Protein AF-A0AA35XCC1-F1 (afdb_monomer)

InterPro domains:
  IPR055141 Transcriptional adapter 2-alpha/beta-like domain [PF22941] (1-70)

Foldseek 3Di:
DPPPLDDPDFQPNVLVVVLVPDDDDPDDDPVSVVVNVVSVVVVVVRVVVRVVVSVLCVQAVVSPDPVVVVVVVVPDDPVLVVVCVVCVVVSNVHGNVVVVVVSVVVVVVVVVVVVVVLVVVCVVVVNPDPVVSVVVVVVVVVVVVVVVVVVVVVVVVVD

Structure (mmCIF, N/CA/C/O backbone):
data_AF-A0AA35XCC1-F1
#
_entry.id   AF-A0AA35XCC1-F1
#
loop_
_atom_site.group_PDB
_atom_site.id
_atom_site.type_symbol
_atom_site.label_atom_id
_atom_site.label_alt_id
_atom_site.label_comp_id
_atom_site.label_asym_id
_atom_site.label_entity_id
_atom_site.label_seq_id
_atom_site.pdbx_PDB_ins_code
_atom_site.Cartn_x
_atom_site.Cartn_y
_atom_site.Cartn_z
_atom_site.occupancy
_atom_site.B_iso_or_equiv
_atom_site.auth_seq_id
_atom_site.auth_comp_id
_atom_site.auth_asym_id
_atom_site.auth_atom_id
_atom_site.pdbx_PDB_model_num
ATOM 1 N N . MET A 1 1 ? 21.622 -4.952 -0.464 1.00 50.47 1 MET A N 1
ATOM 2 C CA . MET A 1 1 ? 21.649 -4.324 0.879 1.00 50.47 1 MET A CA 1
ATOM 3 C C . MET A 1 1 ? 20.298 -4.542 1.550 1.00 50.47 1 MET A C 1
ATOM 5 O O . MET A 1 1 ? 19.325 -3.954 1.089 1.00 50.47 1 MET A O 1
ATOM 9 N N . PRO A 1 2 ? 20.201 -5.394 2.584 1.00 51.34 2 PRO A N 1
ATOM 10 C CA . PRO A 1 2 ? 18.938 -5.613 3.278 1.00 51.34 2 PRO A CA 1
ATOM 11 C C . PRO A 1 2 ? 18.594 -4.354 4.088 1.00 51.34 2 PRO A C 1
ATOM 13 O O . PRO A 1 2 ? 19.469 -3.853 4.785 1.00 51.34 2 PRO A O 1
ATOM 16 N N . LEU A 1 3 ? 17.344 -3.868 4.002 1.00 61.06 3 LEU A N 1
ATOM 17 C CA . LEU A 1 3 ? 16.763 -2.686 4.693 1.00 61.06 3 LEU A CA 1
ATOM 18 C C . LEU A 1 3 ? 16.702 -1.352 3.917 1.00 61.06 3 LEU A C 1
ATOM 20 O O . LEU A 1 3 ? 16.299 -0.354 4.506 1.00 61.06 3 LEU A O 1
ATOM 24 N N . ARG A 1 4 ? 17.014 -1.299 2.613 1.00 68.88 4 ARG A N 1
ATOM 25 C CA . ARG A 1 4 ? 16.890 -0.039 1.840 1.00 68.88 4 ARG A CA 1
ATOM 26 C C . ARG A 1 4 ? 15.446 0.335 1.456 1.00 68.88 4 ARG A C 1
ATOM 28 O O . ARG A 1 4 ? 15.258 1.371 0.835 1.00 68.88 4 ARG A O 1
ATOM 35 N N . ASP A 1 5 ? 14.449 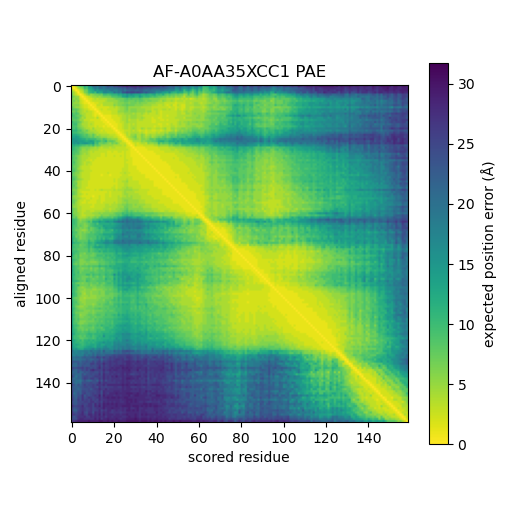-0.492 1.800 1.00 71.06 5 ASP A N 1
ATOM 36 C CA . ASP A 1 5 ? 13.067 -0.380 1.295 1.00 71.06 5 ASP A CA 1
ATOM 37 C C . ASP A 1 5 ? 13.058 -0.084 -0.225 1.00 71.06 5 ASP A C 1
ATOM 39 O O . ASP A 1 5 ? 12.334 0.783 -0.713 1.00 71.06 5 ASP A O 1
ATOM 43 N N . ASP A 1 6 ? 13.904 -0.808 -0.971 1.00 79.25 6 ASP A N 1
ATOM 44 C CA . ASP A 1 6 ? 14.098 -0.656 -2.415 1.00 79.25 6 ASP A CA 1
ATOM 45 C C . ASP A 1 6 ? 14.192 -2.027 -3.100 1.00 79.25 6 ASP A C 1
ATOM 47 O O . ASP A 1 6 ? 14.398 -3.055 -2.445 1.00 79.25 6 ASP A O 1
ATOM 51 N N . PHE A 1 7 ? 14.032 -2.039 -4.420 1.00 81.69 7 PHE A N 1
ATOM 52 C CA . PHE A 1 7 ? 14.079 -3.256 -5.222 1.00 81.69 7 PHE A CA 1
ATOM 53 C C . PHE A 1 7 ? 15.513 -3.769 -5.378 1.00 81.69 7 PHE A C 1
ATOM 55 O O . PHE A 1 7 ? 16.440 -3.003 -5.622 1.00 81.69 7 PHE A O 1
ATOM 62 N N . GLU A 1 8 ? 15.693 -5.089 -5.276 1.00 82.19 8 GLU A N 1
ATOM 63 C CA . GLU A 1 8 ? 16.977 -5.737 -5.584 1.00 82.19 8 GLU A CA 1
ATOM 64 C C . GLU A 1 8 ? 17.237 -5.802 -7.092 1.00 82.19 8 GLU A C 1
ATOM 66 O O . GLU A 1 8 ? 18.383 -5.742 -7.527 1.00 82.19 8 GLU A O 1
ATOM 71 N N . ARG A 1 9 ? 16.166 -5.909 -7.886 1.00 85.69 9 ARG A N 1
AT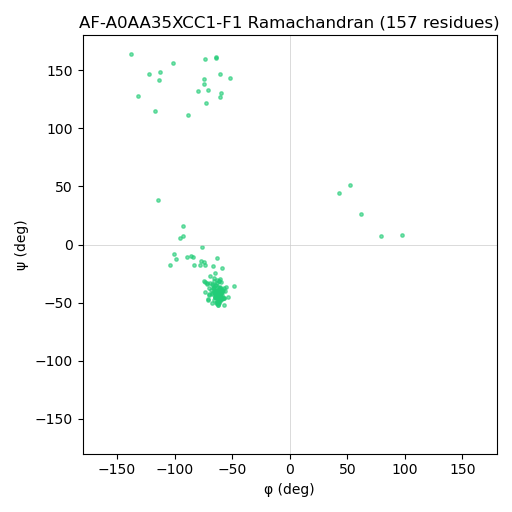OM 72 C CA . ARG A 1 9 ? 16.201 -5.893 -9.347 1.00 85.69 9 ARG A CA 1
ATOM 73 C C . ARG A 1 9 ? 15.155 -4.922 -9.865 1.00 85.69 9 ARG A C 1
ATOM 75 O O . ARG A 1 9 ? 13.982 -5.029 -9.505 1.00 85.69 9 ARG A O 1
ATOM 82 N N . GLU A 1 10 ? 15.583 -4.005 -10.721 1.00 87.94 10 GLU A N 1
ATOM 83 C CA . GLU A 1 10 ? 14.709 -2.980 -11.272 1.00 87.94 10 GLU A CA 1
ATOM 84 C C . GLU A 1 10 ? 13.744 -3.529 -12.321 1.00 87.94 10 GLU A C 1
ATOM 86 O O . GLU A 1 10 ? 13.965 -4.572 -12.952 1.00 87.94 10 GLU A O 1
ATOM 91 N N . TYR A 1 11 ? 12.664 -2.779 -12.542 1.00 89.12 11 TYR A N 1
ATOM 92 C CA . TYR A 1 11 ? 11.777 -3.049 -13.662 1.00 89.12 11 TYR A CA 1
ATOM 93 C C . TYR A 1 11 ? 12.540 -2.916 -14.986 1.00 89.12 11 TYR A C 1
ATOM 95 O O . TYR A 1 11 ? 13.172 -1.892 -15.255 1.00 89.12 11 TYR A O 1
ATOM 103 N N . ASN A 1 12 ? 12.441 -3.971 -15.797 1.00 88.69 12 ASN A N 1
ATOM 104 C CA . ASN A 1 12 ? 13.040 -4.090 -17.121 1.00 88.69 12 ASN A CA 1
ATOM 105 C C . ASN A 1 12 ? 14.553 -3.790 -17.163 1.00 88.69 12 ASN A C 1
ATOM 107 O O . ASN A 1 12 ? 15.024 -2.996 -17.972 1.00 88.69 12 ASN A O 1
ATOM 111 N N . ASN A 1 13 ? 15.320 -4.434 -16.277 1.00 90.19 13 ASN A N 1
ATOM 112 C CA . ASN A 1 13 ? 16.776 -4.253 -16.192 1.00 90.19 13 ASN A CA 1
ATOM 113 C C . ASN A 1 13 ? 17.534 -4.598 -17.490 1.00 90.19 13 ASN A C 1
ATOM 115 O O . ASN A 1 13 ? 18.651 -4.135 -17.664 1.00 90.19 13 ASN A O 1
ATOM 119 N N . GLY A 1 14 ? 16.946 -5.392 -18.395 1.00 90.12 14 GLY A N 1
ATOM 120 C CA . GLY A 1 14 ? 17.559 -5.720 -19.690 1.00 90.12 14 GLY A CA 1
ATOM 121 C C . GLY A 1 14 ? 17.692 -4.518 -20.631 1.00 90.12 14 GLY A C 1
ATOM 122 O O . GLY A 1 14 ? 18.512 -4.545 -21.536 1.00 90.12 14 GLY A O 1
ATOM 123 N N . LEU A 1 15 ? 16.948 -3.428 -20.399 1.00 91.25 15 LEU A N 1
ATOM 124 C CA . LEU A 1 15 ? 17.142 -2.194 -21.169 1.00 91.25 15 LEU A CA 1
ATOM 125 C C . LEU A 1 15 ? 18.509 -1.548 -20.905 1.00 91.25 15 LEU A C 1
ATOM 127 O O . LEU A 1 15 ? 19.031 -0.876 -21.785 1.00 91.25 15 LEU A O 1
ATOM 131 N N . GLU A 1 16 ? 19.090 -1.741 -19.718 1.00 89.75 16 GLU A N 1
ATOM 132 C CA . GLU A 1 16 ? 20.416 -1.194 -19.397 1.00 89.75 16 GLU A CA 1
ATOM 133 C C . GLU A 1 16 ? 21.517 -1.889 -20.198 1.00 89.75 16 GLU A C 1
ATOM 135 O O . GLU A 1 16 ? 22.471 -1.239 -20.607 1.00 89.75 16 GLU A O 1
ATOM 140 N N . GLU A 1 17 ? 21.345 -3.182 -20.476 1.00 91.00 17 GLU A N 1
ATOM 141 C CA . GLU A 1 17 ? 22.251 -3.966 -21.318 1.00 91.00 17 GLU A CA 1
ATOM 142 C C . GLU A 1 17 ? 22.245 -3.424 -22.753 1.00 91.00 17 GLU A C 1
ATOM 144 O O . GLU A 1 17 ? 23.291 -3.031 -23.263 1.00 91.00 17 GLU A O 1
ATOM 149 N N . VAL A 1 18 ? 21.057 -3.244 -23.342 1.00 88.44 18 VAL A N 1
ATOM 150 C CA . VAL A 1 18 ? 20.894 -2.685 -24.699 1.00 88.44 18 VAL A CA 1
ATOM 151 C C . VAL A 1 18 ? 21.497 -1.283 -24.823 1.00 88.44 18 VAL A C 1
ATOM 153 O O . VAL A 1 18 ? 22.117 -0.967 -25.832 1.00 88.44 18 VAL A O 1
ATOM 156 N N . ILE A 1 19 ? 21.335 -0.430 -23.807 1.00 93.06 19 ILE A N 1
ATOM 157 C CA . ILE A 1 19 ? 21.919 0.919 -23.815 1.00 93.06 19 ILE A CA 1
ATOM 158 C C . ILE A 1 19 ? 23.435 0.888 -23.626 1.00 93.06 19 ILE A C 1
ATOM 160 O O . ILE A 1 19 ? 24.128 1.717 -24.211 1.00 93.06 19 ILE A O 1
ATOM 164 N N . SER A 1 20 ? 23.960 -0.053 -22.838 1.00 92.06 20 SER A N 1
ATOM 165 C CA . SER A 1 20 ? 25.400 -0.149 -22.571 1.00 92.06 20 SER A CA 1
ATOM 166 C C . SER A 1 20 ? 26.234 -0.478 -23.811 1.00 92.06 20 SER A C 1
ATOM 168 O O . SER A 1 20 ? 27.409 -0.124 -23.866 1.00 92.06 20 SER A O 1
ATOM 170 N N . GLU A 1 21 ? 25.621 -1.108 -24.812 1.00 90.62 21 GLU A N 1
ATOM 171 C CA . GLU A 1 21 ? 26.260 -1.478 -26.077 1.00 90.62 21 GLU A CA 1
ATOM 172 C C . GLU A 1 21 ? 26.245 -0.345 -27.118 1.00 90.62 21 GLU A C 1
ATOM 174 O O . GLU A 1 21 ? 26.920 -0.443 -28.143 1.00 90.62 21 GLU A O 1
ATOM 179 N N . ILE A 1 22 ? 25.503 0.746 -26.879 1.00 91.88 22 ILE A N 1
ATOM 180 C CA . ILE A 1 22 ? 25.408 1.862 -27.826 1.00 91.88 22 ILE A CA 1
ATOM 181 C C . ILE A 1 22 ? 26.709 2.665 -27.825 1.00 91.88 22 ILE A C 1
ATOM 183 O O . ILE A 1 22 ? 27.106 3.255 -26.820 1.00 91.88 22 ILE A O 1
ATOM 187 N N . THR A 1 23 ? 27.329 2.763 -28.996 1.00 90.94 23 THR A N 1
ATOM 188 C CA . THR A 1 23 ? 28.490 3.616 -29.256 1.00 90.94 23 THR A CA 1
ATOM 189 C C . THR A 1 23 ? 28.121 4.743 -30.215 1.00 90.94 23 THR A C 1
ATOM 191 O O . THR A 1 23 ? 27.233 4.591 -31.054 1.00 90.94 23 THR A O 1
ATOM 194 N N . ILE A 1 24 ? 28.786 5.892 -30.056 1.00 87.75 24 ILE A N 1
ATOM 195 C CA . ILE A 1 24 ? 28.573 7.089 -30.875 1.00 87.75 24 ILE A CA 1
ATOM 196 C C . ILE A 1 24 ? 29.873 7.399 -31.624 1.00 87.75 24 ILE A C 1
ATOM 198 O O . ILE A 1 24 ? 30.891 7.729 -31.016 1.00 87.75 24 ILE A O 1
ATOM 202 N N . GLY A 1 25 ? 29.823 7.285 -32.941 1.00 88.88 25 GLY A N 1
ATOM 203 C CA . GLY A 1 25 ? 30.828 7.657 -33.919 1.00 88.88 25 GLY A CA 1
ATOM 204 C C . GLY A 1 25 ? 30.490 8.985 -34.598 1.00 88.88 25 GLY A C 1
ATOM 205 O O . GLY A 1 25 ? 29.342 9.431 -34.633 1.00 88.88 25 GLY A O 1
ATOM 206 N N . ALA A 1 26 ? 31.521 9.649 -35.119 1.00 82.62 26 ALA A N 1
ATOM 207 C CA . ALA A 1 26 ? 31.383 10.961 -35.751 1.00 82.62 26 ALA A CA 1
ATOM 208 C C . ALA A 1 26 ? 30.722 10.892 -37.143 1.00 82.62 26 ALA A C 1
ATOM 210 O O . ALA A 1 26 ? 29.957 11.790 -37.488 1.00 82.62 26 ALA A O 1
ATOM 211 N N . ASP A 1 27 ? 30.954 9.801 -37.881 1.00 88.25 27 ASP A N 1
ATOM 212 C CA . ASP A 1 27 ? 30.567 9.631 -39.291 1.00 88.25 27 ASP A CA 1
ATOM 213 C C . ASP A 1 27 ? 29.506 8.529 -39.480 1.00 88.25 27 ASP A C 1
ATOM 215 O O . ASP A 1 27 ? 29.567 7.734 -40.415 1.00 88.25 27 ASP A O 1
ATOM 219 N N . GLU A 1 28 ? 28.553 8.431 -38.552 1.00 89.81 28 GLU A N 1
ATOM 220 C CA . GLU A 1 28 ? 27.470 7.442 -38.633 1.00 89.81 28 GLU A CA 1
ATOM 221 C C . GLU A 1 28 ? 26.425 7.811 -39.686 1.00 89.81 28 GLU A C 1
ATOM 223 O O . GLU A 1 28 ? 26.040 8.980 -39.818 1.00 89.81 28 GLU A O 1
ATOM 228 N N . GLU A 1 29 ? 25.911 6.789 -40.374 1.00 93.56 29 GLU A N 1
ATOM 229 C CA . GLU A 1 29 ? 24.778 6.930 -41.284 1.00 93.56 29 GLU A CA 1
ATOM 230 C C . GLU A 1 29 ? 23.534 7.428 -40.533 1.00 93.56 29 GLU A C 1
ATOM 232 O O . GLU A 1 29 ? 23.296 7.095 -39.369 1.00 93.56 29 GLU A O 1
ATOM 237 N N . GLU A 1 30 ? 22.699 8.214 -41.214 1.00 93.75 30 GLU A N 1
ATOM 238 C CA . GLU A 1 30 ? 21.478 8.784 -40.631 1.00 93.75 30 GLU A CA 1
ATOM 239 C C . GLU A 1 30 ? 20.551 7.699 -40.061 1.00 93.75 30 GLU A C 1
ATOM 241 O O . GLU A 1 30 ? 20.053 7.834 -38.945 1.00 93.75 30 GLU A O 1
ATOM 246 N N . VAL A 1 31 ? 20.419 6.571 -40.764 1.00 94.38 31 VAL A N 1
ATOM 247 C CA . VAL A 1 31 ? 19.605 5.425 -40.331 1.00 94.38 31 VAL A CA 1
ATOM 248 C C . VAL A 1 31 ? 20.149 4.792 -39.044 1.00 94.38 31 VAL A C 1
ATOM 250 O O . VAL A 1 31 ? 19.378 4.421 -38.157 1.00 94.38 31 VAL A O 1
ATOM 253 N N . GLU A 1 32 ? 21.473 4.684 -38.906 1.00 93.06 32 GLU A N 1
ATOM 254 C CA . GLU A 1 32 ? 22.107 4.144 -37.699 1.00 93.06 32 GLU A CA 1
ATOM 255 C C . GLU A 1 32 ? 21.890 5.078 -36.501 1.00 93.06 32 GLU A C 1
ATOM 257 O O . GLU A 1 32 ? 21.529 4.634 -35.405 1.00 93.06 32 GLU A O 1
ATOM 262 N N . ARG A 1 33 ? 22.033 6.387 -36.728 1.00 93.81 33 ARG A N 1
ATOM 263 C CA . ARG A 1 33 ? 21.763 7.420 -35.725 1.00 93.81 33 ARG A CA 1
ATOM 264 C C . ARG A 1 33 ? 20.310 7.374 -35.251 1.00 93.81 33 ARG A C 1
ATOM 266 O O . ARG A 1 33 ? 20.063 7.405 -34.044 1.00 93.81 33 ARG A O 1
ATOM 273 N N . GLU A 1 34 ? 19.351 7.282 -36.170 1.00 94.81 34 GLU A N 1
ATOM 274 C CA . GLU A 1 34 ? 17.924 7.187 -35.843 1.00 94.81 34 GLU A CA 1
ATOM 275 C C . GLU A 1 34 ? 17.598 5.928 -35.033 1.00 94.81 34 GLU A C 1
ATOM 277 O O . GLU A 1 34 ? 16.857 6.000 -34.048 1.00 94.81 34 GLU A O 1
ATOM 282 N N . LEU A 1 35 ? 18.198 4.785 -35.379 1.00 93.75 35 LEU A N 1
ATOM 283 C CA . LEU A 1 35 ? 18.025 3.542 -34.627 1.00 93.75 35 LEU A CA 1
ATOM 284 C C . LEU A 1 35 ? 18.513 3.681 -33.175 1.00 93.75 35 LEU A C 1
ATOM 286 O O . LEU A 1 35 ? 17.823 3.267 -32.239 1.00 93.75 35 LEU A O 1
ATOM 290 N N . LYS A 1 36 ? 19.676 4.309 -32.963 1.00 94.38 36 LYS A N 1
ATOM 291 C CA . LYS A 1 36 ? 20.220 4.556 -31.616 1.00 94.38 36 LYS A CA 1
ATOM 292 C C . LYS A 1 36 ? 19.343 5.509 -30.813 1.00 94.38 36 LYS A C 1
ATOM 294 O O . LYS A 1 36 ? 19.090 5.257 -29.634 1.00 94.38 36 LYS A O 1
ATOM 299 N N . LEU A 1 37 ? 18.829 6.565 -31.443 1.00 94.12 37 LEU A N 1
ATOM 300 C CA . LEU A 1 37 ? 17.869 7.471 -30.809 1.00 94.12 37 LEU A CA 1
ATOM 301 C C . LEU A 1 37 ? 16.594 6.727 -30.389 1.00 94.12 37 LEU A C 1
ATOM 303 O O . LEU A 1 37 ? 16.134 6.902 -29.261 1.00 94.12 37 LEU A O 1
ATOM 307 N N . ALA A 1 38 ? 16.076 5.824 -31.226 1.00 94.56 38 ALA A N 1
ATOM 308 C CA . ALA A 1 38 ? 14.923 4.999 -30.875 1.00 94.56 38 ALA A CA 1
ATOM 309 C C . ALA A 1 38 ? 15.198 4.083 -29.664 1.00 94.56 38 ALA A C 1
ATOM 311 O O . ALA A 1 38 ? 14.336 3.939 -28.790 1.00 94.56 38 ALA A O 1
ATOM 312 N N . HIS A 1 39 ? 16.398 3.500 -29.561 1.00 94.44 39 HIS A N 1
ATOM 313 C CA . HIS A 1 39 ? 16.800 2.727 -28.380 1.00 94.44 39 HIS A CA 1
ATOM 314 C C . HIS A 1 39 ? 16.851 3.593 -27.111 1.00 94.44 39 HIS A C 1
ATOM 316 O O . HIS A 1 39 ? 16.338 3.184 -26.065 1.00 94.44 39 HIS A O 1
ATOM 322 N N . ILE A 1 40 ? 17.409 4.804 -27.197 1.00 95.12 40 ILE A N 1
ATOM 323 C CA . ILE A 1 40 ? 17.444 5.762 -26.080 1.00 95.12 40 ILE A CA 1
ATOM 324 C C . ILE A 1 40 ? 16.020 6.141 -25.650 1.00 95.12 40 ILE A C 1
ATOM 326 O O . ILE A 1 40 ? 15.710 6.142 -24.456 1.00 95.12 40 ILE A O 1
ATOM 330 N N . ASP A 1 41 ? 15.120 6.384 -26.599 1.00 95.81 41 ASP A N 1
ATOM 331 C CA . ASP A 1 41 ? 13.713 6.674 -26.315 1.00 95.81 41 ASP A CA 1
ATOM 332 C C . ASP A 1 41 ? 13.007 5.508 -25.618 1.00 95.81 41 ASP A C 1
ATOM 334 O O . ASP A 1 41 ? 12.226 5.710 -24.679 1.00 95.81 41 ASP A O 1
ATOM 338 N N . MET A 1 42 ? 13.281 4.272 -26.042 1.00 94.31 42 MET A N 1
ATOM 339 C CA . MET A 1 42 ? 12.785 3.074 -25.364 1.00 94.31 42 MET A CA 1
ATOM 340 C C . MET A 1 42 ? 13.291 2.991 -23.921 1.00 94.31 42 MET A C 1
ATOM 342 O O . MET A 1 42 ? 12.509 2.684 -23.015 1.00 94.31 42 MET A O 1
ATOM 346 N N .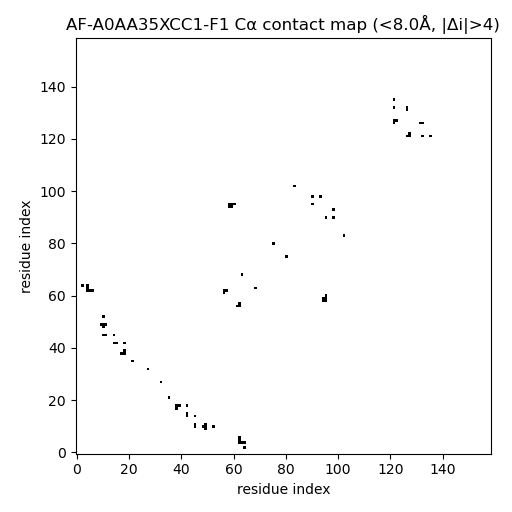 TYR A 1 43 ? 14.565 3.303 -23.685 1.00 95.44 43 TYR A N 1
ATOM 347 C CA . TYR A 1 43 ? 15.137 3.336 -22.342 1.00 95.44 43 TYR A CA 1
ATOM 348 C C . TYR A 1 43 ? 14.510 4.421 -21.463 1.00 95.44 43 TYR A C 1
ATOM 350 O O . TYR A 1 43 ? 14.089 4.126 -20.344 1.00 95.44 43 TYR A O 1
ATOM 358 N N . ASN A 1 44 ? 14.342 5.638 -21.984 1.00 95.12 44 ASN A N 1
ATOM 359 C CA . ASN A 1 44 ? 13.690 6.738 -21.270 1.00 95.12 44 ASN A CA 1
ATOM 360 C C . ASN A 1 44 ? 12.252 6.381 -20.865 1.00 95.12 44 ASN A C 1
ATOM 362 O O . ASN A 1 44 ? 11.854 6.590 -19.716 1.00 95.12 44 ASN A O 1
ATOM 366 N N . LYS A 1 45 ? 11.480 5.754 -21.764 1.00 95.31 45 LYS A N 1
ATOM 367 C CA . LYS A 1 45 ? 10.147 5.211 -21.435 1.00 95.31 45 LYS A CA 1
ATOM 368 C C . LYS A 1 45 ? 10.222 4.155 -20.326 1.00 95.31 45 LYS A C 1
ATOM 370 O O . LYS A 1 45 ? 9.373 4.130 -19.434 1.00 95.31 45 LYS A O 1
ATOM 375 N N . GLY A 1 46 ? 11.249 3.306 -20.356 1.00 95.06 46 GLY A N 1
ATOM 376 C CA . GLY A 1 46 ? 11.540 2.332 -19.306 1.00 95.06 46 GLY A CA 1
ATOM 377 C C . GLY A 1 46 ? 11.814 2.973 -17.942 1.00 95.06 46 GLY A C 1
ATOM 378 O O . GLY A 1 46 ? 11.281 2.498 -16.937 1.00 95.06 46 GLY A O 1
ATOM 379 N N . LEU A 1 47 ? 12.582 4.067 -17.901 1.00 94.50 47 LEU A N 1
ATOM 380 C CA . LEU A 1 47 ? 12.871 4.820 -16.676 1.00 94.50 47 LEU A CA 1
ATOM 381 C C . LEU A 1 47 ? 11.608 5.429 -16.061 1.00 94.50 47 LEU A C 1
ATOM 383 O O . LEU A 1 47 ? 11.383 5.268 -14.861 1.00 94.50 47 LEU A O 1
ATOM 387 N N . VAL A 1 48 ? 10.749 6.045 -16.877 1.00 95.88 48 VAL A N 1
ATOM 388 C CA . VAL A 1 48 ? 9.470 6.610 -16.413 1.00 95.88 48 VAL A CA 1
ATOM 389 C C . VAL A 1 48 ? 8.581 5.525 -15.800 1.00 95.88 48 VAL A C 1
ATOM 391 O O . VAL A 1 48 ? 8.040 5.689 -14.705 1.00 95.88 48 VAL A O 1
ATOM 394 N N . GLU A 1 49 ? 8.452 4.375 -16.464 1.00 95.12 49 GLU A N 1
ATOM 395 C CA . GLU A 1 49 ? 7.654 3.262 -15.939 1.00 95.12 49 GLU A CA 1
ATOM 396 C C . GLU A 1 49 ? 8.270 2.636 -14.678 1.00 95.12 49 GLU A C 1
ATOM 398 O O . GLU A 1 49 ? 7.543 2.233 -13.764 1.00 95.12 49 GLU A O 1
ATOM 403 N N . ARG A 1 50 ? 9.603 2.590 -14.580 1.00 93.69 50 ARG A N 1
ATOM 404 C CA . ARG A 1 50 ? 10.312 2.154 -13.371 1.00 93.69 50 ARG A CA 1
ATOM 405 C C . ARG A 1 50 ? 9.997 3.078 -12.197 1.00 93.69 50 ARG A C 1
ATOM 407 O O . ARG A 1 50 ? 9.583 2.593 -11.144 1.00 93.69 50 ARG A O 1
ATOM 414 N N . GLU A 1 51 ? 10.127 4.387 -12.380 1.00 93.19 51 GLU A N 1
ATOM 415 C CA . GLU A 1 51 ? 9.827 5.377 -11.344 1.00 93.19 51 GLU A CA 1
ATOM 416 C C . GLU A 1 51 ? 8.360 5.312 -10.906 1.00 93.19 51 GLU A C 1
ATOM 418 O O . GLU A 1 51 ? 8.064 5.232 -9.711 1.00 93.19 51 GLU A O 1
ATOM 423 N N . LYS A 1 52 ? 7.433 5.220 -11.863 1.00 93.44 52 LYS A N 1
ATOM 424 C CA . LYS A 1 52 ? 6.002 5.050 -11.591 1.00 93.44 52 LYS A CA 1
ATOM 425 C C . LYS A 1 52 ? 5.721 3.811 -10.738 1.00 93.44 52 LYS A C 1
ATOM 427 O O . LYS A 1 52 ? 4.997 3.889 -9.746 1.00 93.44 52 LYS A O 1
ATOM 432 N N . ARG A 1 53 ? 6.322 2.664 -11.069 1.00 91.81 53 ARG A N 1
ATOM 433 C CA . ARG A 1 53 ? 6.170 1.419 -10.291 1.00 91.81 53 ARG A CA 1
ATOM 434 C C . ARG A 1 53 ? 6.777 1.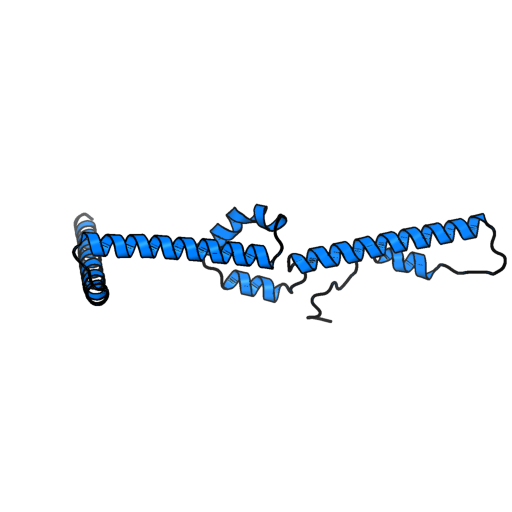520 -8.897 1.00 91.81 53 ARG A C 1
ATOM 436 O O . ARG A 1 53 ? 6.184 0.990 -7.951 1.00 91.81 53 ARG A O 1
ATOM 443 N N . LYS A 1 54 ? 7.919 2.200 -8.751 1.00 90.56 54 LYS A N 1
ATOM 444 C CA . LYS A 1 54 ? 8.517 2.481 -7.438 1.00 90.56 54 LYS A CA 1
ATOM 445 C C . LYS A 1 54 ? 7.601 3.354 -6.593 1.00 90.56 54 LYS A C 1
ATOM 447 O O . LYS A 1 54 ? 7.354 3.015 -5.438 1.00 90.56 54 LYS A O 1
ATOM 452 N N . SER A 1 55 ? 7.059 4.417 -7.181 1.00 90.06 55 SER A N 1
ATOM 453 C CA . SER A 1 55 ? 6.130 5.329 -6.515 1.00 90.06 55 SER A CA 1
ATOM 454 C C . SER A 1 55 ? 4.902 4.585 -5.986 1.00 90.06 55 SER A C 1
ATOM 456 O O . SER A 1 55 ? 4.659 4.597 -4.781 1.00 90.06 55 SER A O 1
ATOM 458 N N . ILE A 1 56 ? 4.223 3.805 -6.836 1.00 88.94 56 ILE A N 1
ATOM 459 C CA . ILE A 1 56 ? 3.048 3.002 -6.446 1.00 88.94 56 ILE A CA 1
ATOM 460 C C . ILE A 1 56 ? 3.404 2.014 -5.329 1.00 88.94 56 ILE A C 1
ATOM 462 O O . ILE A 1 56 ? 2.708 1.897 -4.318 1.00 88.94 56 ILE A O 1
ATOM 466 N N . SER A 1 57 ? 4.517 1.298 -5.483 1.00 87.69 57 SER A N 1
ATOM 467 C CA . SER A 1 57 ? 4.960 0.323 -4.483 1.00 87.69 57 SER A CA 1
ATOM 468 C C . SER A 1 57 ? 5.265 0.974 -3.132 1.00 87.69 57 SER A C 1
ATOM 470 O O . SER A 1 57 ? 4.959 0.387 -2.091 1.00 87.69 57 SER A O 1
ATOM 472 N N . LYS A 1 58 ? 5.826 2.188 -3.130 1.00 84.56 58 LYS A N 1
ATOM 473 C CA . LYS A 1 58 ? 6.097 2.972 -1.921 1.00 84.56 58 LYS A CA 1
ATOM 474 C C . LYS A 1 58 ? 4.806 3.501 -1.291 1.00 84.56 58 LYS A C 1
ATOM 476 O O . LYS A 1 58 ? 4.615 3.303 -0.094 1.00 84.56 58 LYS A O 1
ATOM 481 N N . GLN A 1 59 ? 3.910 4.088 -2.088 1.00 86.38 59 GLN A N 1
ATOM 482 C CA . GLN A 1 59 ? 2.604 4.605 -1.654 1.00 86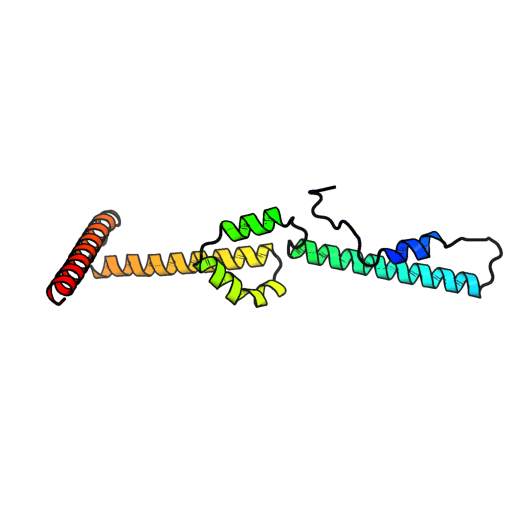.38 59 GLN A CA 1
ATOM 483 C C . GLN A 1 59 ? 1.758 3.541 -0.951 1.00 86.38 59 GLN A C 1
ATOM 485 O O . GLN A 1 59 ? 1.083 3.836 0.029 1.00 86.38 59 GLN A O 1
ATOM 490 N N . HIS A 1 60 ? 1.831 2.287 -1.404 1.00 83.62 60 HIS A N 1
ATOM 491 C CA . HIS A 1 60 ? 1.111 1.168 -0.791 1.00 83.62 60 HIS A CA 1
ATOM 492 C C . HIS A 1 60 ? 1.941 0.363 0.228 1.00 83.62 60 HIS A C 1
ATOM 494 O O . HIS A 1 60 ? 1.478 -0.667 0.723 1.00 83.62 60 HIS A O 1
ATOM 500 N N . GLY A 1 61 ? 3.168 0.791 0.549 1.00 80.62 61 GLY A N 1
ATOM 501 C CA . GLY A 1 61 ? 4.035 0.110 1.516 1.00 80.62 61 GLY A CA 1
ATOM 502 C C . GLY A 1 61 ? 4.425 -1.322 1.120 1.00 80.62 61 GLY A C 1
ATOM 503 O O . GLY A 1 61 ? 4.703 -2.150 1.990 1.00 80.62 61 GLY A O 1
ATOM 504 N N . LEU A 1 62 ? 4.438 -1.635 -0.179 1.00 80.19 62 LEU A N 1
ATOM 505 C CA . LEU A 1 62 ? 4.708 -2.975 -0.718 1.00 80.19 62 LEU A CA 1
ATOM 506 C C . LEU A 1 62 ? 6.198 -3.337 -0.721 1.00 80.19 62 LEU A C 1
ATOM 508 O O . LEU A 1 62 ? 6.534 -4.514 -0.812 1.00 80.19 62 LEU A O 1
ATOM 512 N N . ILE A 1 63 ? 7.076 -2.340 -0.593 1.00 79.31 63 ILE A N 1
ATOM 513 C CA . ILE A 1 63 ? 8.535 -2.529 -0.553 1.00 79.31 63 ILE A CA 1
ATOM 514 C C . ILE A 1 63 ? 9.027 -2.871 0.867 1.00 79.31 63 ILE A C 1
ATOM 516 O O . ILE A 1 63 ? 10.157 -3.313 1.060 1.00 79.31 63 ILE A O 1
ATOM 520 N N . ALA A 1 64 ? 8.162 -2.735 1.879 1.00 73.12 64 ALA A N 1
ATOM 521 C CA . ALA A 1 64 ? 8.501 -3.096 3.248 1.00 73.12 64 ALA A CA 1
ATOM 522 C C . ALA A 1 64 ? 8.868 -4.586 3.347 1.00 73.12 64 ALA A C 1
ATOM 524 O O . ALA A 1 64 ? 8.117 -5.466 2.916 1.00 73.12 64 ALA A O 1
ATOM 525 N N . GLY A 1 65 ? 9.999 -4.881 3.990 1.00 71.38 65 GLY A N 1
ATOM 526 C CA . GLY A 1 65 ? 10.481 -6.253 4.147 1.00 71.38 65 GLY A CA 1
ATOM 527 C C . GLY A 1 65 ? 9.425 -7.208 4.728 1.00 71.38 65 GLY A C 1
ATOM 528 O O . GLY A 1 65 ? 8.666 -6.864 5.641 1.00 71.38 65 GLY A O 1
ATOM 529 N N . LYS A 1 66 ? 9.414 -8.461 4.245 1.00 70.19 66 LYS A N 1
ATOM 530 C CA . LYS A 1 66 ? 8.471 -9.526 4.654 1.00 70.19 66 LYS A CA 1
ATOM 531 C C . LYS A 1 66 ? 8.337 -9.662 6.177 1.00 70.19 66 LYS A C 1
ATOM 533 O O . LYS A 1 66 ? 7.245 -9.917 6.684 1.00 70.19 66 LYS A O 1
ATOM 538 N N . GLN A 1 67 ? 9.431 -9.453 6.910 1.00 71.25 67 GLN A N 1
ATOM 539 C CA . GLN A 1 67 ? 9.455 -9.467 8.373 1.00 71.25 67 GLN A CA 1
ATOM 540 C C . GLN A 1 67 ? 8.561 -8.371 8.975 1.00 71.25 67 GLN A C 1
ATOM 542 O O . GLN A 1 67 ? 7.701 -8.685 9.800 1.00 71.25 67 GLN A O 1
ATOM 547 N N . ARG A 1 68 ? 8.676 -7.122 8.502 1.00 73.81 68 ARG A N 1
ATOM 548 C CA . ARG A 1 68 ? 7.862 -5.977 8.943 1.00 73.81 68 ARG A CA 1
ATOM 549 C C . ARG A 1 68 ? 6.378 -6.210 8.658 1.00 73.81 68 ARG A C 1
ATOM 551 O O . ARG A 1 68 ? 5.554 -6.090 9.564 1.00 73.81 68 ARG A O 1
ATOM 558 N N . LEU A 1 69 ? 6.045 -6.658 7.446 1.00 73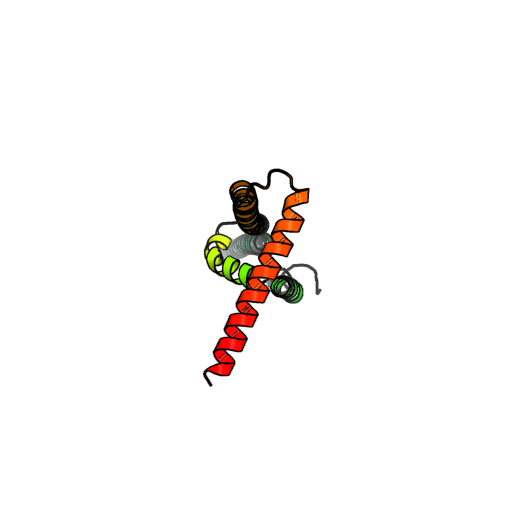.94 69 LEU A N 1
ATOM 559 C CA . LEU A 1 69 ? 4.665 -6.996 7.070 1.00 73.94 69 LEU A CA 1
ATOM 560 C C . LEU A 1 69 ? 4.093 -8.140 7.927 1.00 73.94 69 LEU A C 1
ATOM 562 O O . LEU A 1 69 ? 2.933 -8.097 8.346 1.00 73.94 69 LEU A O 1
ATOM 566 N N . SER A 1 70 ? 4.901 -9.159 8.233 1.00 75.94 70 SER A N 1
ATOM 567 C CA . SER A 1 70 ? 4.483 -10.277 9.087 1.00 75.94 70 SER A CA 1
ATOM 568 C C . SER A 1 70 ? 4.257 -9.855 10.543 1.00 75.94 70 SER A C 1
ATOM 570 O O . SER A 1 70 ? 3.284 -10.290 11.161 1.00 75.94 70 SER A O 1
ATOM 572 N N . ALA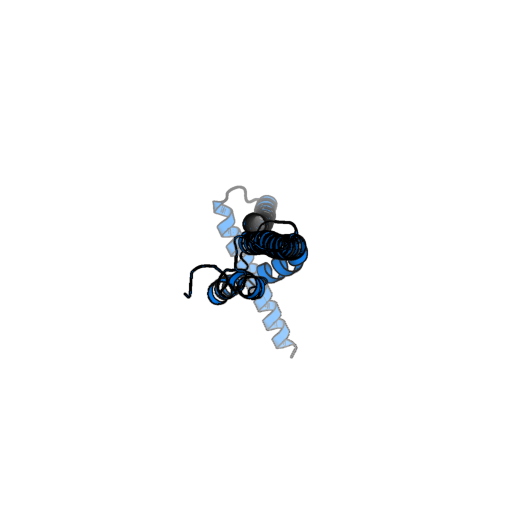 A 1 71 ? 5.099 -8.966 11.077 1.00 79.00 71 ALA A N 1
ATOM 573 C CA . ALA A 1 71 ? 4.979 -8.450 12.434 1.00 79.00 71 ALA A CA 1
ATOM 574 C C . ALA A 1 71 ? 3.686 -7.641 12.607 1.00 79.00 71 ALA A C 1
ATOM 576 O O . ALA A 1 71 ? 2.964 -7.840 13.585 1.00 79.00 71 ALA A O 1
ATOM 577 N N . ILE A 1 72 ? 3.339 -6.806 11.622 1.00 76.38 72 ILE A N 1
ATOM 578 C CA . ILE A 1 72 ? 2.072 -6.060 11.601 1.00 76.38 72 ILE A CA 1
ATOM 579 C C . ILE A 1 72 ? 0.882 -7.033 11.607 1.00 76.38 72 ILE A C 1
ATOM 581 O O . ILE A 1 72 ? -0.002 -6.928 12.457 1.00 76.38 72 ILE A O 1
ATOM 585 N N . LYS A 1 73 ? 0.894 -8.053 10.735 1.00 76.31 73 LYS A N 1
ATOM 586 C CA . LYS A 1 73 ? -0.166 -9.081 10.670 1.00 76.31 73 LYS A CA 1
ATOM 587 C C . LYS A 1 73 ? -0.321 -9.896 11.958 1.00 76.31 73 LYS A C 1
ATOM 589 O O . LYS A 1 73 ? -1.433 -10.328 12.270 1.00 76.31 73 LYS A O 1
ATOM 594 N N . ARG A 1 74 ? 0.763 -10.122 12.709 1.00 80.19 74 ARG A N 1
ATOM 595 C CA . ARG A 1 74 ? 0.725 -10.831 14.001 1.00 80.19 74 ARG A CA 1
ATOM 596 C C . ARG A 1 74 ? 0.081 -10.000 15.112 1.00 80.19 74 ARG A C 1
ATOM 598 O O . ARG A 1 74 ? -0.609 -10.578 15.942 1.00 80.19 74 ARG A O 1
ATOM 605 N N . LYS A 1 75 ? 0.243 -8.672 15.096 1.00 83.19 75 LYS A N 1
ATOM 606 C CA . LYS A 1 75 ? -0.337 -7.760 16.101 1.00 83.19 75 LYS A CA 1
ATOM 607 C C . LYS A 1 75 ? -1.853 -7.546 15.954 1.00 83.19 75 LYS A C 1
ATOM 609 O O . LYS A 1 75 ? -2.488 -7.043 16.873 1.00 83.19 75 LYS A O 1
ATOM 614 N N . LEU A 1 76 ? -2.442 -7.913 14.814 1.00 85.12 76 LEU A N 1
ATOM 615 C CA . LEU A 1 76 ? -3.865 -7.705 14.530 1.00 85.12 76 LEU A CA 1
ATOM 616 C C . LEU A 1 76 ? -4.758 -8.762 15.197 1.00 85.12 76 LEU A C 1
ATOM 618 O O . LEU A 1 76 ? -4.532 -9.969 15.054 1.00 85.12 76 LEU A O 1
ATOM 622 N N . SER A 1 77 ? -5.823 -8.300 15.861 1.00 88.19 77 SER A N 1
ATOM 623 C CA . SER A 1 77 ? -6.859 -9.172 16.424 1.00 88.19 77 SER A CA 1
ATOM 624 C C . SER A 1 77 ? -7.607 -9.942 15.325 1.00 88.19 77 SER A C 1
ATOM 626 O O . SER A 1 77 ? -7.598 -9.558 14.153 1.00 88.19 77 SER A O 1
ATOM 628 N N . LYS A 1 78 ? -8.291 -11.040 15.685 1.00 90.62 78 LYS A N 1
ATOM 629 C CA . LYS A 1 78 ? -9.115 -11.809 14.728 1.00 90.62 78 LYS A CA 1
ATOM 630 C C . LYS A 1 78 ? -10.193 -10.937 14.070 1.00 90.62 78 LYS A C 1
ATOM 632 O O . LYS A 1 78 ? -10.468 -11.103 12.885 1.00 90.62 78 LYS A O 1
ATOM 637 N N . GLU A 1 79 ? -10.787 -10.015 14.825 1.00 88.25 79 GLU A N 1
ATOM 638 C CA . GLU A 1 79 ? -11.796 -9.089 14.305 1.00 88.25 79 GLU A CA 1
ATOM 639 C C . GLU A 1 79 ? -11.189 -8.048 13.361 1.00 88.25 79 GLU A C 1
ATOM 641 O O . GLU A 1 79 ? -11.737 -7.819 12.284 1.00 88.25 79 GLU A O 1
ATOM 646 N N . ASP A 1 80 ? -10.032 -7.476 13.715 1.00 88.25 80 ASP A N 1
ATOM 647 C CA . ASP A 1 80 ? -9.344 -6.498 12.865 1.0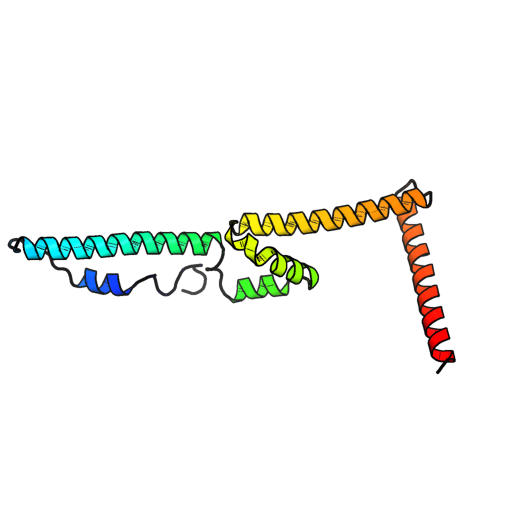0 88.25 80 ASP A CA 1
ATOM 648 C C . ASP A 1 80 ? -8.890 -7.133 11.536 1.00 88.25 80 ASP A C 1
ATOM 650 O O . ASP A 1 80 ? -8.947 -6.488 10.490 1.00 88.25 80 ASP A O 1
ATOM 654 N N . LYS A 1 81 ? -8.493 -8.415 11.545 1.00 90.38 81 LYS A N 1
ATOM 655 C CA . LYS A 1 81 ? -8.180 -9.175 10.320 1.00 90.38 81 LYS A CA 1
ATOM 656 C C . LYS A 1 81 ? -9.399 -9.307 9.409 1.00 90.38 81 LYS A C 1
ATOM 658 O O . LYS A 1 81 ? -9.330 -8.910 8.252 1.00 90.38 81 LYS A O 1
ATOM 663 N N . LYS A 1 82 ? -10.534 -9.770 9.950 1.00 91.38 82 LYS A N 1
ATOM 664 C CA . LYS A 1 82 ? -11.796 -9.873 9.193 1.00 91.38 82 LYS A CA 1
ATOM 665 C C . LYS A 1 82 ? -12.246 -8.521 8.640 1.00 91.38 82 LYS A C 1
ATOM 667 O O . LYS A 1 82 ? -12.776 -8.454 7.535 1.00 91.38 82 LYS A O 1
ATOM 672 N N . LEU A 1 83 ? -12.062 -7.440 9.402 1.00 91.12 83 LEU A N 1
ATOM 673 C CA . LEU A 1 83 ? -12.377 -6.093 8.933 1.00 91.12 83 LEU A CA 1
ATOM 674 C C . LEU A 1 83 ? -11.510 -5.718 7.727 1.00 91.12 83 LEU A C 1
ATOM 676 O O . LEU A 1 83 ? -12.052 -5.333 6.696 1.00 91.12 83 LEU A O 1
ATOM 680 N N . ARG A 1 84 ? -10.191 -5.893 7.831 1.00 91.12 84 ARG A N 1
ATOM 681 C CA . ARG A 1 84 ? -9.260 -5.598 6.734 1.00 91.12 84 ARG A CA 1
ATOM 682 C C . ARG A 1 84 ? -9.534 -6.433 5.490 1.00 91.12 84 ARG A C 1
ATOM 684 O O . ARG A 1 84 ? -9.476 -5.889 4.394 1.00 91.12 84 ARG A O 1
ATOM 691 N N . ASP A 1 85 ? -9.907 -7.702 5.648 1.00 91.06 85 ASP A N 1
ATOM 692 C CA . ASP A 1 85 ? -10.287 -8.560 4.521 1.00 91.06 85 ASP A CA 1
ATOM 693 C C . ASP A 1 85 ? -11.526 -8.026 3.783 1.00 91.06 85 ASP A C 1
ATOM 695 O O . ASP A 1 85 ? -11.536 -7.995 2.554 1.00 91.06 85 ASP A O 1
ATOM 699 N N . ARG A 1 86 ? -12.535 -7.518 4.508 1.00 91.44 86 ARG A N 1
ATOM 700 C CA . ARG A 1 86 ? -13.718 -6.882 3.895 1.00 91.44 86 ARG A CA 1
ATOM 701 C C . ARG A 1 86 ? -13.381 -5.593 3.146 1.00 91.44 86 ARG A C 1
ATOM 703 O O . ARG A 1 86 ? -13.967 -5.323 2.106 1.00 91.44 86 ARG A O 1
ATOM 710 N N . PHE A 1 87 ? -12.433 -4.811 3.658 1.00 90.62 87 PHE A N 1
ATOM 711 C CA . PHE A 1 87 ? -12.013 -3.539 3.058 1.00 90.62 87 PHE A CA 1
ATOM 712 C C . PHE A 1 87 ? -10.820 -3.674 2.102 1.00 90.62 87 PHE A C 1
ATOM 714 O O . PHE A 1 87 ? -10.299 -2.674 1.612 1.00 90.62 87 PHE A O 1
ATOM 721 N N . LYS A 1 88 ? -10.392 -4.900 1.791 1.00 87.56 88 LYS A N 1
ATOM 722 C CA . LYS A 1 88 ? -9.240 -5.167 0.923 1.00 87.56 88 LYS A CA 1
ATOM 723 C C . LYS A 1 88 ? -9.408 -4.595 -0.486 1.00 87.56 88 LYS A C 1
ATOM 725 O O . LYS A 1 88 ? -8.431 -4.198 -1.104 1.00 87.56 88 LYS A O 1
ATOM 730 N N . THR A 1 89 ? -10.630 -4.538 -1.007 1.00 88.75 89 THR A N 1
ATOM 731 C CA . THR A 1 89 ? -10.885 -3.943 -2.329 1.00 88.75 89 THR A CA 1
ATOM 732 C C . THR A 1 89 ? -10.690 -2.426 -2.306 1.00 88.75 89 THR A C 1
ATOM 734 O O . THR A 1 89 ? -10.127 -1.867 -3.242 1.00 88.75 89 THR A O 1
ATOM 737 N N . VAL A 1 90 ? -11.081 -1.772 -1.206 1.00 87.94 90 VAL A N 1
ATOM 738 C CA . VAL A 1 90 ? -10.948 -0.318 -1.014 1.00 87.94 90 VAL A CA 1
ATOM 739 C C . VAL A 1 90 ? -9.482 0.089 -0.852 1.00 87.94 90 VAL A C 1
ATOM 741 O O . VAL A 1 90 ? -9.108 1.183 -1.254 1.00 87.94 90 VAL A O 1
ATOM 744 N N . SER A 1 91 ? -8.616 -0.808 -0.363 1.00 85.56 91 SER A N 1
ATOM 745 C CA . SER A 1 91 ? -7.184 -0.516 -0.195 1.00 85.56 91 SER A CA 1
ATOM 746 C C . SER A 1 91 ? -6.439 -0.230 -1.505 1.00 85.56 91 SER A C 1
ATOM 748 O O . SER A 1 91 ? -5.284 0.171 -1.460 1.00 85.56 91 SER A O 1
ATOM 750 N N . ARG A 1 92 ? -7.050 -0.498 -2.667 1.00 85.81 92 ARG A N 1
ATOM 751 C CA . ARG A 1 92 ? -6.487 -0.166 -3.987 1.00 85.81 92 ARG A CA 1
ATOM 752 C C . ARG A 1 92 ? -6.754 1.280 -4.403 1.00 85.81 92 ARG A C 1
ATOM 754 O O . ARG A 1 92 ? -6.125 1.750 -5.338 1.00 85.81 92 ARG A O 1
ATOM 761 N N . LEU A 1 93 ? -7.720 1.932 -3.759 1.00 89.25 93 LEU A N 1
ATOM 762 C CA . LEU A 1 93 ? -8.176 3.284 -4.086 1.00 89.25 93 LEU A CA 1
ATOM 763 C C . LEU A 1 93 ? -7.589 4.345 -3.149 1.00 89.25 93 LEU A C 1
ATOM 765 O O . LEU A 1 93 ? -7.804 5.526 -3.378 1.00 89.25 93 LEU A O 1
ATOM 769 N N . LEU A 1 94 ? -6.906 3.914 -2.088 1.00 88.38 94 LEU A N 1
ATOM 770 C CA . LEU A 1 94 ? -6.360 4.760 -1.034 1.00 88.38 94 LEU A CA 1
ATOM 771 C C . LEU A 1 94 ? -4.855 4.541 -0.930 1.00 88.38 94 LEU A C 1
ATOM 773 O O . LEU A 1 94 ? -4.378 3.410 -1.101 1.00 88.38 94 LEU A O 1
ATOM 777 N N . GLU A 1 95 ? -4.122 5.592 -0.578 1.00 87.50 95 GLU A N 1
ATOM 778 C CA . GLU A 1 95 ? -2.731 5.442 -0.165 1.00 87.50 95 GLU A CA 1
ATOM 779 C C . GLU A 1 95 ? -2.638 4.625 1.138 1.00 87.50 95 GLU A C 1
ATOM 781 O O . GLU A 1 95 ? -3.616 4.462 1.879 1.00 87.50 95 GLU A O 1
ATOM 786 N N . ALA A 1 96 ? -1.459 4.066 1.439 1.00 86.38 96 ALA A N 1
ATOM 787 C CA . ALA A 1 96 ? -1.289 3.222 2.624 1.00 86.38 96 ALA A CA 1
ATOM 788 C C . ALA A 1 96 ? -1.659 3.952 3.920 1.00 86.38 96 ALA A C 1
ATOM 790 O O . ALA A 1 96 ? -2.282 3.356 4.799 1.00 86.38 96 ALA A O 1
ATOM 791 N N . GLU A 1 97 ? -1.290 5.228 4.041 1.00 87.88 97 GLU A N 1
ATOM 792 C CA . GLU A 1 97 ? -1.594 6.020 5.230 1.00 87.88 97 GLU A CA 1
ATOM 793 C C . GLU A 1 97 ? -3.102 6.246 5.385 1.00 87.88 97 GLU A C 1
ATOM 795 O O . GLU A 1 97 ? -3.662 5.969 6.447 1.00 87.88 97 GLU A O 1
ATOM 800 N N . GLU A 1 98 ? -3.779 6.655 4.314 1.00 91.00 98 GLU A N 1
ATOM 801 C CA . GLU A 1 98 ? -5.227 6.871 4.293 1.00 91.00 98 GLU A CA 1
ATOM 802 C C . GLU A 1 98 ? -5.999 5.587 4.629 1.00 91.00 98 GLU A C 1
ATOM 804 O O . GLU A 1 98 ? -6.962 5.602 5.400 1.00 91.00 98 GLU A O 1
ATOM 809 N N . TYR A 1 99 ? -5.553 4.442 4.103 1.00 90.88 99 TYR A N 1
ATOM 810 C CA . TYR A 1 99 ? -6.147 3.147 4.423 1.00 90.88 99 TYR A CA 1
ATOM 811 C C . TYR A 1 99 ? -5.999 2.798 5.912 1.00 90.88 99 TYR A C 1
ATOM 813 O O . TYR A 1 99 ? -6.953 2.327 6.541 1.00 90.88 99 TYR A O 1
ATOM 821 N N . GLU A 1 100 ? -4.831 3.043 6.509 1.00 89.38 100 GLU A N 1
ATOM 822 C CA . GLU A 1 100 ? -4.619 2.831 7.944 1.00 89.38 100 GLU A CA 1
ATOM 823 C C . GLU A 1 100 ? -5.473 3.781 8.798 1.00 89.38 100 GLU A C 1
ATOM 825 O O . GLU A 1 100 ? -6.084 3.342 9.781 1.00 89.38 100 GLU A O 1
ATOM 830 N N . GLN A 1 101 ? -5.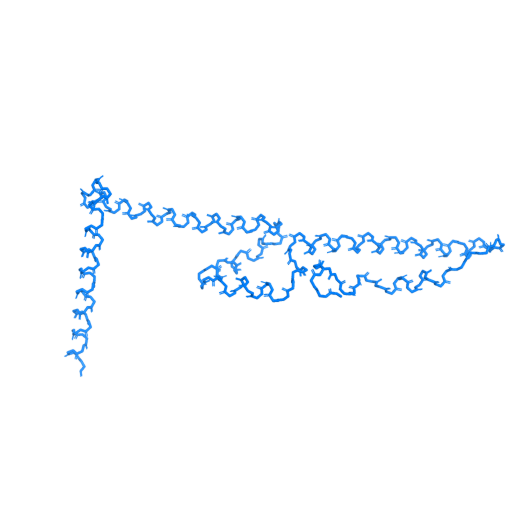599 5.049 8.396 1.00 93.56 101 GLN A N 1
ATOM 831 C CA . GLN A 1 101 ? -6.484 6.022 9.042 1.00 93.56 101 GLN A CA 1
ATOM 832 C C . GLN A 1 101 ? -7.958 5.595 8.967 1.00 93.56 101 GLN A C 1
ATOM 834 O O . GLN A 1 101 ? -8.680 5.684 9.968 1.00 93.56 101 GLN A O 1
ATOM 839 N N . LEU A 1 102 ? -8.407 5.058 7.828 1.00 93.56 102 LEU A N 1
ATOM 840 C CA . LEU A 1 102 ? -9.752 4.501 7.668 1.00 93.56 102 LEU A CA 1
ATOM 841 C C . LEU A 1 102 ? -9.982 3.323 8.626 1.00 93.56 102 LEU A C 1
ATOM 843 O O . LEU A 1 102 ? -10.986 3.288 9.341 1.00 93.56 102 LEU A O 1
ATOM 847 N N . MET A 1 103 ? -9.044 2.371 8.688 1.00 93.06 103 MET A N 1
ATOM 848 C CA . MET A 1 103 ? -9.148 1.218 9.592 1.00 93.06 103 MET A CA 1
ATOM 849 C C . MET A 1 103 ? -9.195 1.653 11.064 1.00 93.06 103 MET A C 1
ATOM 851 O O . MET A 1 103 ? -9.994 1.121 11.844 1.00 93.06 103 MET A O 1
ATOM 855 N N . ALA A 1 104 ? -8.380 2.639 11.449 1.00 92.44 104 ALA A N 1
ATOM 856 C CA . ALA A 1 104 ? -8.384 3.207 12.795 1.00 92.44 104 ALA A CA 1
ATOM 857 C C . ALA A 1 104 ? -9.710 3.919 13.115 1.00 92.44 104 ALA A C 1
ATOM 859 O O . ALA A 1 104 ? -10.262 3.738 14.204 1.00 92.44 104 ALA A O 1
ATOM 860 N N . SER A 1 105 ? -10.256 4.668 12.156 1.00 95.19 105 SER A N 1
ATOM 861 C CA . SER A 1 105 ? -11.517 5.400 12.304 1.00 95.19 105 SER A CA 1
ATOM 862 C C . SER A 1 105 ? -12.707 4.462 12.488 1.00 95.19 105 SER A C 1
ATOM 864 O O . SER A 1 105 ? -13.475 4.643 13.430 1.00 95.19 105 SER A O 1
ATOM 866 N N . ILE A 1 106 ? -12.813 3.397 11.685 1.00 93.88 106 ILE A N 1
ATOM 867 C CA . ILE A 1 106 ? -13.874 2.383 11.830 1.00 93.88 106 ILE A CA 1
ATOM 868 C C . ILE A 1 106 ? -13.783 1.689 13.196 1.00 93.88 106 ILE A C 1
ATOM 870 O O . ILE A 1 106 ? -14.792 1.449 13.868 1.00 93.88 106 ILE A O 1
ATOM 874 N N . LYS A 1 107 ? -12.564 1.371 13.647 1.00 91.69 107 LYS A N 1
ATOM 875 C CA . LYS A 1 107 ? -12.349 0.770 14.968 1.00 91.69 107 LYS A CA 1
ATOM 876 C C . LYS A 1 107 ? -12.799 1.707 16.089 1.00 91.69 107 LYS A C 1
ATOM 878 O O . LYS A 1 107 ? -13.504 1.271 17.001 1.00 91.69 107 LYS A O 1
ATOM 883 N N . LYS A 1 108 ? -12.437 2.988 15.997 1.00 95.06 108 LYS A N 1
ATOM 884 C CA . LYS A 1 108 ? -12.842 4.029 16.948 1.00 95.06 108 LYS A CA 1
ATOM 885 C C . LYS A 1 108 ? -14.357 4.226 16.951 1.00 95.06 108 LYS A C 1
ATOM 887 O O . LYS A 1 108 ? -14.958 4.271 18.018 1.00 95.06 108 LYS A O 1
ATOM 892 N N . GLU A 1 109 ? -14.992 4.265 15.783 1.00 96.31 109 GLU A N 1
ATOM 893 C CA . GLU A 1 109 ? -16.448 4.364 15.651 1.00 96.31 109 GLU A CA 1
ATOM 894 C C . GLU A 1 109 ? -17.151 3.207 16.374 1.00 96.31 109 GLU A C 1
ATOM 896 O O . GLU A 1 109 ? -18.077 3.427 17.157 1.00 96.31 109 GLU A O 1
ATOM 901 N N . ARG A 1 110 ? -16.681 1.968 16.180 1.00 93.31 110 ARG A N 1
ATOM 902 C CA . ARG A 1 110 ? -17.235 0.794 16.869 1.00 93.31 110 ARG A CA 1
ATOM 903 C C . ARG A 1 110 ? -17.103 0.907 18.388 1.00 93.31 110 ARG A C 1
ATOM 905 O O . ARG A 1 110 ? -18.068 0.620 19.096 1.00 93.31 110 ARG A O 1
ATOM 912 N N . GLN A 1 111 ? -15.941 1.331 18.884 1.00 93.06 111 GLN A N 1
ATOM 913 C CA . GLN A 1 111 ? -15.711 1.547 20.317 1.00 93.06 111 GLN A CA 1
ATOM 914 C C . GLN A 1 111 ? -16.644 2.623 20.881 1.00 93.06 111 GLN A C 1
ATOM 916 O O . GLN A 1 111 ? -17.240 2.433 21.940 1.00 93.06 111 GLN A O 1
ATOM 921 N N . LEU A 1 112 ? -16.833 3.724 20.152 1.00 96.81 112 LEU A N 1
ATOM 922 C CA . LEU A 1 112 ? -17.745 4.795 20.547 1.00 96.81 112 LEU A CA 1
ATOM 923 C C . LEU A 1 112 ? -19.197 4.314 20.577 1.00 96.81 112 LEU A C 1
ATOM 925 O O . LEU A 1 112 ? -19.887 4.558 21.562 1.00 96.81 112 LEU A O 1
ATOM 929 N N . LYS A 1 113 ? -19.656 3.567 19.565 1.00 96.44 113 LYS A N 1
ATOM 930 C CA . LYS A 1 113 ? -21.007 2.979 19.555 1.00 96.44 113 LYS A CA 1
ATOM 931 C C . LYS A 1 113 ? -21.232 2.039 20.739 1.00 96.44 113 LYS A C 1
ATOM 933 O O . LYS A 1 113 ? -22.281 2.105 21.377 1.00 96.44 113 LYS A O 1
ATOM 938 N N . GLN A 1 114 ? -20.246 1.201 21.065 1.00 93.75 114 GLN A N 1
ATOM 939 C CA . GLN A 1 114 ? -20.300 0.334 22.246 1.00 93.75 114 GLN A CA 1
ATOM 940 C C . GLN A 1 114 ? -20.389 1.154 23.534 1.00 93.75 114 GLN A C 1
ATOM 942 O O . GLN A 1 114 ? -21.253 0.887 24.368 1.00 93.75 114 GLN A O 1
ATOM 947 N N . ARG A 1 115 ? -19.559 2.194 23.667 1.00 92.94 115 ARG A N 1
ATOM 948 C CA . ARG A 1 115 ? -19.556 3.064 24.844 1.00 92.94 115 ARG A CA 1
ATOM 949 C C . ARG A 1 115 ? -20.863 3.838 25.002 1.00 92.94 115 ARG A C 1
ATOM 951 O O . ARG A 1 115 ? -21.367 3.955 26.114 1.00 92.94 115 ARG A O 1
ATOM 958 N N . ILE A 1 116 ? -21.436 4.334 23.907 1.00 94.56 116 ILE A N 1
ATOM 959 C CA . ILE A 1 116 ? -22.747 4.993 23.913 1.00 94.56 116 ILE A CA 1
ATOM 960 C C . ILE A 1 116 ? -23.814 4.010 24.392 1.00 94.56 116 ILE A C 1
ATOM 962 O O . ILE A 1 116 ? -24.541 4.322 25.329 1.00 94.56 116 ILE A O 1
ATOM 966 N N . ALA A 1 117 ? -23.873 2.804 23.817 1.00 92.25 117 ALA A N 1
ATOM 967 C CA . ALA A 1 117 ? -24.846 1.790 24.219 1.00 92.25 117 ALA A CA 1
ATOM 968 C C . ALA A 1 117 ? -24.723 1.417 25.709 1.00 92.25 117 ALA A C 1
ATOM 970 O O . ALA A 1 117 ? -25.734 1.264 26.400 1.00 92.25 117 ALA A O 1
ATOM 971 N N . GLU A 1 118 ? -23.491 1.315 26.207 1.00 87.62 118 GLU A N 1
ATOM 972 C CA . GLU A 1 118 ? -23.174 1.056 27.610 1.00 87.62 118 GLU A CA 1
ATOM 973 C C . GLU A 1 118 ? -23.682 2.184 28.524 1.00 87.62 118 GLU A C 1
ATOM 975 O O . GLU A 1 118 ? -24.448 1.935 29.456 1.00 87.62 118 GLU A O 1
ATOM 980 N N . VAL A 1 119 ? -23.346 3.441 28.216 1.00 88.06 119 VAL A N 1
ATOM 981 C CA . VAL A 1 119 ? -23.785 4.608 29.000 1.00 88.06 119 VAL A CA 1
ATOM 982 C C . VAL A 1 119 ? -25.305 4.783 28.941 1.00 88.06 119 VAL A C 1
ATOM 984 O O . VAL A 1 119 ? -25.942 5.065 29.957 1.00 88.06 119 VAL A O 1
ATOM 987 N N . SER A 1 120 ? -25.926 4.551 27.784 1.00 89.06 120 SER A N 1
ATOM 988 C CA . SER A 1 120 ? -27.384 4.552 27.640 1.00 89.06 120 SER A CA 1
ATOM 989 C C . SER A 1 120 ? -28.057 3.447 28.460 1.00 89.06 120 SER A C 1
ATOM 991 O O . SER A 1 120 ? -29.191 3.624 28.904 1.00 89.06 120 SER A O 1
ATOM 993 N N . ARG A 1 121 ? -27.398 2.299 28.673 1.00 87.38 121 ARG A N 1
ATOM 994 C CA . ARG A 1 121 ? -27.891 1.242 29.572 1.00 87.38 121 ARG A CA 1
ATOM 995 C C . ARG A 1 121 ? -27.811 1.682 31.034 1.00 87.38 121 ARG A C 1
ATOM 997 O O . ARG A 1 121 ? -28.781 1.490 31.756 1.00 87.38 121 ARG A O 1
ATOM 1004 N N . TYR A 1 122 ? -26.720 2.329 31.449 1.00 85.56 122 TYR A N 1
ATOM 1005 C CA . TYR A 1 122 ? -26.597 2.876 32.807 1.00 85.56 122 TYR A CA 1
ATOM 1006 C C . TYR A 1 122 ? -27.700 3.879 33.129 1.00 85.56 122 TYR A C 1
ATOM 1008 O O . TYR A 1 122 ? -28.361 3.742 34.155 1.00 85.56 122 TYR A O 1
ATOM 1016 N N . ARG A 1 123 ? -27.974 4.815 32.213 1.00 85.31 123 ARG A N 1
ATOM 1017 C CA . ARG A 1 123 ? -29.059 5.789 32.393 1.00 85.31 123 ARG A CA 1
ATOM 1018 C C . ARG A 1 123 ? -30.430 5.130 32.526 1.00 85.31 123 ARG A C 1
ATOM 1020 O O . ARG A 1 123 ? -31.192 5.511 33.405 1.00 85.31 123 ARG A O 1
ATOM 1027 N N . ARG A 1 124 ? -30.730 4.119 31.698 1.00 86.00 124 ARG A N 1
ATOM 1028 C CA . ARG A 1 124 ? -31.985 3.347 31.795 1.00 86.00 124 ARG A CA 1
ATOM 1029 C C . ARG A 1 124 ? -32.136 2.628 33.135 1.00 86.00 124 ARG A C 1
ATOM 1031 O O . ARG A 1 124 ? -33.251 2.470 33.607 1.00 86.00 124 ARG A O 1
ATOM 1038 N N . ASN A 1 125 ? -31.021 2.256 33.755 1.00 85.00 125 ASN A N 1
ATOM 1039 C CA . ASN A 1 125 ? -30.985 1.598 35.057 1.00 85.00 125 ASN A CA 1
ATOM 1040 C C . ASN A 1 125 ? -30.844 2.595 36.226 1.00 85.00 125 ASN A C 1
ATOM 1042 O O . ASN A 1 125 ? -30.478 2.196 37.327 1.00 85.00 125 ASN A O 1
ATOM 1046 N N . GLY A 1 126 ? -31.096 3.890 35.992 1.00 85.06 126 GLY A N 1
ATOM 1047 C CA . GLY A 1 126 ? -31.098 4.928 37.029 1.00 85.06 126 GLY A CA 1
ATOM 1048 C C . GLY A 1 126 ? -29.716 5.436 37.454 1.00 85.06 126 GLY A C 1
ATOM 1049 O O . GLY A 1 126 ? -29.613 6.227 38.388 1.00 85.06 126 GLY A O 1
ATOM 1050 N N . ILE A 1 127 ? -28.640 5.028 36.778 1.00 85.19 127 ILE A N 1
ATOM 1051 C CA . ILE A 1 127 ? -27.273 5.433 37.126 1.00 85.19 127 ILE A CA 1
ATOM 1052 C C . ILE A 1 127 ? -26.936 6.730 36.399 1.00 85.19 127 ILE A C 1
ATOM 1054 O O . ILE A 1 127 ? -26.777 6.766 35.176 1.00 85.19 127 ILE A O 1
ATOM 1058 N N . THR A 1 128 ? -26.804 7.804 37.171 1.00 77.75 128 THR A N 1
ATOM 1059 C CA . THR A 1 128 ? -26.554 9.160 36.662 1.00 77.75 128 THR A CA 1
ATOM 1060 C C . THR A 1 128 ? -25.105 9.620 36.837 1.00 77.75 128 THR A C 1
ATOM 1062 O O . THR A 1 128 ? -24.674 10.532 36.134 1.00 77.75 128 THR A O 1
ATOM 1065 N N . LYS A 1 129 ? -24.325 8.963 37.710 1.00 81.44 129 LYS A N 1
ATOM 1066 C CA . LYS A 1 129 ? -22.897 9.239 37.955 1.00 81.44 129 LYS A CA 1
ATOM 1067 C C . LYS A 1 129 ? -22.016 8.073 37.501 1.00 81.44 129 LYS A C 1
ATOM 1069 O O . LYS A 1 129 ? -22.353 6.913 37.724 1.00 81.44 129 LYS A O 1
ATOM 1074 N N . LEU A 1 130 ? -20.855 8.384 36.919 1.00 71.50 130 LEU A N 1
ATOM 1075 C CA . LEU A 1 130 ? -19.876 7.389 36.448 1.00 71.50 130 LEU A CA 1
ATOM 1076 C C . LEU A 1 130 ? -19.319 6.507 37.576 1.00 71.50 130 LEU A C 1
ATOM 1078 O O . LEU A 1 130 ? -19.061 5.331 37.344 1.00 71.50 130 LEU A O 1
ATOM 1082 N N . GLU A 1 131 ? -19.206 7.029 38.798 1.00 73.06 131 GLU A N 1
ATOM 1083 C CA . GLU A 1 131 ? -18.787 6.255 39.979 1.00 73.06 131 GLU A CA 1
ATOM 1084 C C . GLU A 1 131 ? -19.747 5.089 40.279 1.00 73.06 131 GLU A C 1
ATOM 1086 O O . GLU A 1 131 ? -19.310 3.987 40.609 1.00 73.06 131 GLU A O 1
ATOM 1091 N N . GLY A 1 132 ? -21.054 5.286 40.064 1.00 63.16 132 GLY A N 1
ATOM 1092 C CA . GLY A 1 132 ? -22.070 4.239 40.219 1.00 63.16 132 GLY A CA 1
ATOM 1093 C C . GLY A 1 132 ? -22.059 3.192 39.099 1.00 63.16 132 GLY A C 1
ATOM 1094 O O . GLY A 1 132 ? -22.573 2.087 39.277 1.00 63.16 132 GLY A O 1
ATOM 1095 N N . ALA A 1 133 ? -21.434 3.493 37.955 1.00 68.94 133 ALA A N 1
ATOM 1096 C CA . ALA A 1 133 ? -21.336 2.551 36.843 1.00 68.94 133 ALA A CA 1
ATOM 1097 C C . ALA A 1 133 ? -20.459 1.343 37.205 1.00 68.94 133 ALA A C 1
ATOM 1099 O O . ALA A 1 133 ? -20.805 0.216 36.863 1.00 68.94 133 ALA A O 1
ATOM 1100 N N . GLY A 1 134 ? -19.371 1.550 37.958 1.00 69.00 134 GLY A N 1
ATOM 1101 C CA . GLY A 1 134 ? -18.474 0.469 38.379 1.00 69.00 134 GLY A CA 1
ATOM 1102 C C . GLY A 1 134 ? -19.147 -0.565 39.287 1.00 69.00 134 GLY A C 1
ATOM 1103 O O . GLY A 1 134 ? -18.836 -1.752 39.198 1.00 69.00 134 GLY A O 1
ATOM 1104 N N . VAL A 1 135 ? -20.100 -0.138 40.121 1.00 65.69 135 VAL A N 1
ATOM 1105 C CA . VAL A 1 135 ? -20.895 -1.036 40.974 1.00 65.69 135 VAL A CA 1
ATOM 1106 C C . VAL A 1 135 ? -21.869 -1.843 40.119 1.00 65.69 135 VAL A C 1
ATOM 1108 O O . VAL A 1 135 ? -21.892 -3.066 40.208 1.00 65.69 135 VAL A O 1
ATOM 1111 N N . HIS A 1 136 ? -22.586 -1.193 39.199 1.00 66.06 136 HIS A N 1
ATOM 1112 C CA . HIS A 1 136 ? -23.540 -1.875 38.321 1.00 66.06 136 HIS A CA 1
ATOM 1113 C C . HIS A 1 136 ? -22.897 -2.852 37.332 1.00 66.06 136 HIS A C 1
ATOM 1115 O O . HIS A 1 136 ? -23.517 -3.856 36.974 1.00 66.06 136 HIS A O 1
ATOM 1121 N N . VAL A 1 137 ? -21.665 -2.583 36.888 1.00 71.50 137 VAL A N 1
ATOM 1122 C CA . VAL A 1 137 ? -20.881 -3.535 36.089 1.00 71.50 137 VAL A CA 1
ATOM 1123 C C . VAL A 1 137 ? -20.589 -4.788 36.904 1.00 71.50 137 VAL A C 1
ATOM 1125 O O . VAL A 1 137 ? -20.931 -5.874 36.448 1.00 71.50 137 VAL A O 1
ATOM 1128 N N . ARG A 1 138 ? -20.069 -4.649 38.132 1.00 67.38 138 ARG A N 1
ATOM 1129 C CA . ARG A 1 138 ? -19.787 -5.795 39.017 1.00 67.38 138 ARG A CA 1
ATOM 1130 C C . ARG A 1 138 ? -21.050 -6.575 39.377 1.00 67.38 138 ARG A C 1
ATOM 1132 O O . ARG A 1 138 ? -21.020 -7.801 39.395 1.00 67.38 138 ARG A O 1
ATOM 1139 N N . GLU A 1 139 ? -22.154 -5.879 39.639 1.00 67.31 139 GLU A N 1
ATOM 1140 C CA . GLU A 1 139 ? -23.463 -6.485 39.908 1.00 67.31 139 GLU A CA 1
ATOM 1141 C C . GLU A 1 139 ? -23.964 -7.266 38.681 1.00 67.31 139 GLU A C 1
ATOM 1143 O O . GLU A 1 139 ? -24.304 -8.443 38.776 1.00 67.31 139 GLU A O 1
ATOM 1148 N N . SER A 1 140 ? -23.937 -6.638 37.496 1.00 67.75 140 SER A N 1
ATOM 1149 C CA . SER A 1 140 ? -24.327 -7.271 36.229 1.00 67.75 140 SER A CA 1
ATOM 1150 C C . SER A 1 140 ? -23.447 -8.474 35.888 1.00 67.75 140 SER A C 1
ATOM 1152 O O . SER A 1 140 ? -23.942 -9.447 35.324 1.00 67.75 140 SER A O 1
ATOM 1154 N N . GLU A 1 141 ? -22.149 -8.407 36.180 1.00 71.31 141 GLU A N 1
ATOM 1155 C CA . GLU A 1 141 ? -21.216 -9.516 35.997 1.00 71.31 141 GLU A CA 1
ATOM 1156 C C . GLU A 1 141 ? -21.537 -10.649 36.965 1.00 71.31 141 GLU A C 1
ATOM 1158 O O . GLU A 1 141 ? -21.770 -11.755 36.497 1.00 71.31 141 GLU A O 1
ATOM 1163 N N . ARG A 1 142 ? -21.687 -10.378 38.270 1.00 69.06 142 ARG A N 1
ATOM 1164 C CA . ARG A 1 142 ? -22.086 -11.385 39.272 1.00 69.06 142 ARG A CA 1
ATOM 1165 C C . ARG A 1 142 ? -23.371 -12.115 38.896 1.00 69.06 142 ARG A C 1
ATOM 1167 O O . ARG A 1 142 ? -23.413 -13.340 38.978 1.00 69.06 142 ARG A O 1
ATOM 1174 N N . VAL A 1 143 ? -24.395 -11.385 38.452 1.00 72.94 143 VAL A N 1
ATOM 1175 C CA . VAL A 1 143 ? -25.671 -11.979 38.020 1.00 72.94 143 VAL A CA 1
ATOM 1176 C C . VAL A 1 143 ? -25.478 -12.861 36.783 1.00 72.94 143 VAL A C 1
ATOM 1178 O O . VAL A 1 143 ? -26.025 -13.960 36.726 1.00 72.94 143 VAL A O 1
ATOM 1181 N N . LYS A 1 144 ? -24.659 -12.439 35.809 1.00 72.56 144 LYS A N 1
ATOM 1182 C CA . LYS A 1 144 ? -24.337 -13.262 34.630 1.00 72.56 144 LYS A CA 1
ATOM 1183 C C . LYS A 1 144 ? -23.564 -14.524 34.998 1.00 72.56 144 LYS A C 1
ATOM 1185 O O . LYS A 1 144 ? -23.912 -15.590 34.499 1.00 72.56 144 LYS A O 1
ATOM 1190 N N . THR A 1 145 ? -22.552 -14.428 35.862 1.00 71.38 145 THR A N 1
ATOM 1191 C CA . THR A 1 145 ? -21.769 -15.592 36.301 1.00 71.38 145 THR A CA 1
ATOM 1192 C C . THR A 1 145 ? -22.636 -16.558 37.098 1.00 71.38 145 THR A C 1
ATOM 1194 O O . THR A 1 145 ? -22.574 -17.758 36.867 1.00 71.38 145 THR A O 1
ATOM 1197 N N . SER A 1 146 ? -23.493 -16.042 37.983 1.00 72.75 146 SER A N 1
ATOM 1198 C CA . SER A 1 146 ? -24.450 -16.849 38.745 1.00 72.75 146 SER A CA 1
ATOM 1199 C C . SER A 1 146 ? -25.433 -17.582 37.828 1.00 72.75 146 SER A C 1
ATOM 1201 O O . SER A 1 146 ? -25.601 -18.790 37.970 1.00 72.75 146 SER A O 1
ATOM 1203 N N . CYS A 1 147 ? -26.010 -16.894 36.838 1.00 74.69 147 CYS A N 1
ATOM 1204 C CA . CYS A 1 147 ? -26.908 -17.506 35.858 1.00 74.69 147 CYS A CA 1
ATOM 1205 C C . CYS A 1 147 ? -26.191 -18.574 35.011 1.00 74.69 147 CYS A C 1
ATOM 1207 O O . CYS A 1 147 ? -26.715 -19.669 34.831 1.00 74.69 147 CYS A O 1
ATOM 1209 N N . TYR A 1 148 ? -24.960 -18.304 34.562 1.00 72.56 148 TYR A N 1
ATOM 1210 C CA . TYR A 1 148 ? -24.161 -19.263 33.794 1.00 72.56 148 TYR A CA 1
ATOM 1211 C C . TYR A 1 148 ? -23.852 -20.530 34.601 1.00 72.56 148 TYR A C 1
ATOM 1213 O O . TYR A 1 148 ? -24.078 -21.641 34.123 1.00 72.56 148 TYR A O 1
ATOM 1221 N N . LEU A 1 149 ? -23.412 -20.371 35.852 1.00 78.75 149 LEU A N 1
ATOM 1222 C CA . LEU A 1 149 ? -23.163 -21.491 36.759 1.00 78.75 149 LEU A CA 1
ATOM 1223 C C . LEU A 1 149 ? -24.434 -22.305 37.005 1.00 78.75 149 LEU A C 1
ATOM 1225 O O . LEU A 1 149 ? -24.363 -23.526 36.971 1.00 78.75 149 LEU A O 1
ATOM 1229 N N . TYR A 1 150 ? -25.587 -21.645 37.164 1.00 75.06 150 TYR A N 1
ATOM 1230 C CA . TYR A 1 150 ? -26.878 -22.312 37.340 1.00 75.06 150 TYR A CA 1
ATOM 1231 C C . TYR A 1 150 ? -27.296 -23.118 36.102 1.00 75.06 150 TYR A C 1
ATOM 1233 O O . TYR A 1 150 ? -27.772 -24.242 36.220 1.00 75.06 150 TYR A O 1
ATOM 1241 N N . THR A 1 151 ? -27.076 -22.584 34.895 1.00 75.56 151 THR A N 1
ATOM 1242 C CA . THR A 1 151 ? -27.334 -23.334 33.653 1.00 75.56 151 THR A CA 1
ATOM 1243 C C . THR A 1 151 ? -26.391 -24.523 33.483 1.00 75.56 151 THR A C 1
ATOM 1245 O O . THR A 1 151 ? -26.803 -25.566 32.983 1.00 75.56 151 THR A O 1
ATOM 1248 N N . GLN A 1 152 ? -25.140 -24.394 33.928 1.00 72.06 152 GLN A N 1
ATOM 1249 C CA . GLN A 1 152 ? -24.136 -25.446 33.818 1.00 72.06 152 GLN A CA 1
ATOM 1250 C C . GLN A 1 152 ? -24.394 -26.581 34.819 1.00 72.06 152 GLN A C 1
ATOM 1252 O O . GLN A 1 152 ? -24.314 -27.746 34.437 1.00 72.06 152 GLN A O 1
ATOM 1257 N N . THR A 1 153 ? -24.783 -26.259 36.060 1.00 77.00 153 THR A N 1
ATOM 1258 C CA . THR A 1 153 ? -25.215 -27.262 37.047 1.00 77.00 153 THR A CA 1
ATOM 1259 C C . THR A 1 153 ? -26.526 -27.933 36.649 1.00 77.00 153 THR A C 1
ATOM 1261 O O . THR A 1 153 ? -26.630 -29.154 36.742 1.00 77.00 153 THR A O 1
ATOM 1264 N N . ALA A 1 154 ? -27.506 -27.177 36.146 1.00 74.62 154 ALA A N 1
ATOM 1265 C CA . ALA A 1 154 ? -28.753 -27.748 35.638 1.00 74.62 154 ALA A CA 1
ATOM 1266 C C . ALA A 1 154 ? -28.506 -28.710 34.461 1.00 74.62 154 ALA A C 1
ATOM 1268 O O . ALA A 1 154 ? -29.079 -29.793 34.431 1.00 74.62 154 ALA A O 1
ATOM 1269 N N . ALA A 1 155 ? -27.606 -28.367 33.533 1.00 73.75 155 ALA A N 1
ATOM 1270 C CA . ALA A 1 155 ? -27.234 -29.249 32.427 1.00 73.75 155 ALA A CA 1
ATOM 1271 C C . ALA A 1 155 ? -26.535 -30.539 32.896 1.00 73.75 155 ALA A C 1
ATOM 1273 O O . ALA A 1 155 ? -26.761 -31.593 32.310 1.00 73.75 155 ALA A O 1
ATOM 1274 N N . SER A 1 156 ? -25.727 -30.478 33.961 1.00 70.62 156 SER A N 1
ATOM 1275 C CA . SER A 1 156 ? -25.061 -31.657 34.541 1.00 70.62 156 SER A CA 1
ATOM 1276 C C . SER A 1 156 ? -25.963 -32.556 35.391 1.00 70.62 156 SER A C 1
ATOM 1278 O O . SER A 1 156 ? -25.559 -33.661 35.710 1.00 70.62 156 SER A O 1
ATOM 1280 N N . LEU A 1 157 ? -27.152 -32.089 35.784 1.00 72.56 157 LEU A N 1
ATOM 1281 C CA . LEU A 1 157 ? -28.147 -32.889 36.516 1.00 72.56 157 LEU A CA 1
ATOM 1282 C C . LEU A 1 157 ? -29.112 -33.635 35.577 1.00 72.56 157 LEU A C 1
ATOM 1284 O O . LEU A 1 157 ? -29.895 -34.459 36.039 1.00 72.56 157 LEU A O 1
ATOM 1288 N N . ILE A 1 158 ? -29.093 -33.308 34.281 1.00 70.00 158 ILE A N 1
ATOM 1289 C CA . ILE A 1 158 ? -29.970 -33.879 33.245 1.00 70.00 158 ILE A CA 1
ATOM 1290 C C . ILE A 1 158 ? -29.264 -35.004 32.452 1.00 70.00 158 ILE A C 1
ATOM 1292 O O . ILE A 1 158 ? -29.932 -35.755 31.744 1.00 70.00 158 ILE A O 1
ATOM 1296 N N . TYR A 1 159 ? -27.942 -35.145 32.596 1.00 48.88 159 TYR A N 1
ATOM 1297 C CA . TYR A 1 159 ? -27.117 -36.238 32.057 1.00 48.88 159 TYR A CA 1
ATOM 1298 C C . TYR A 1 159 ? -26.622 -37.142 33.184 1.00 48.88 159 TYR A C 1
ATOM 1300 O O . TYR A 1 159 ? -26.502 -38.360 32.931 1.00 48.88 159 TYR A O 1
#

pLDDT: mean 84.35, std 10.2, range [48.88, 96.81]

Sequence (159 aa):
MPLRDDFEREYNNGLEEVISEITIGADEEEVERELKLAHIDMYNKGLVEREKRKSISKQHGLIAGKQRLSAIKRKLSKEDKKLRDRFKTVSRLLEAEEYEQLMASIKKERQLKQRIAEVSRYRRNGITKLEGAGVHVRESERVKTSCYLYTQTAASLIY

Radius of gyration: 31.2 Å; Cα contacts (8 Å, |Δi|>4): 43; chains: 1; bounding box: 63×47×82 Å

Secondary structure (DSSP, 8-state):
-TTSSS-SS-TTTHHHHHHHT----TT--HHHHHHHHHHHHHHHHHHHHHHHHHHHHHHTTTTS-HHHHHHHHHHS-HHHHHHHHHTTTGGGTS-HHHHHHHHHHHHHHHHHHHHHHHHHHHHHTT--SHHHHHHHHHHHHHHHHHHHHHHHHHHHT--

Organism: Geodia barretti (NCBI:txid519541)

Solvent-accessible surface area (backbone atoms only — not comparable to full-atom values): 9283 Å² total; per-residue (Å²): 125,94,84,70,63,63,76,94,68,64,70,72,58,67,48,56,57,64,56,69,72,65,78,88,68,95,85,63,54,69,68,59,51,52,52,51,50,52,52,52,52,54,42,52,54,45,50,54,53,34,51,52,52,52,51,54,34,55,48,57,55,66,47,54,52,70,66,61,56,49,52,56,62,67,76,51,50,75,64,56,47,54,50,49,63,72,45,51,73,58,52,77,80,40,49,42,67,57,42,51,51,49,55,51,49,55,53,49,50,50,53,48,54,52,50,51,54,51,51,55,49,37,47,76,71,71,42,88,50,76,78,56,46,61,54,53,50,53,51,55,46,50,54,49,53,51,52,51,52,51,53,52,53,54,56,64,74,77,109

Mean predicted aligned error: 11.23 Å